Protein AF-A0A7J9NVJ4-F1 (afdb_monomer)

Sequence (79 aa):
MRIITTSHKRLRDDDVREGYLYHIRGEDDNGEPYSVEKHVWVNHCYSVVLSEPIDFGDDNYMTLGMFAETYGIDLLQVV

Secondary structure (DSSP, 8-state):
--EEEEESS---GGG-SSSEEEEEEEPTTT--EEEEES--SSSEEEEEEESS----TTSSEEEHHHHHHHHT--GGGT-

Radius of gyr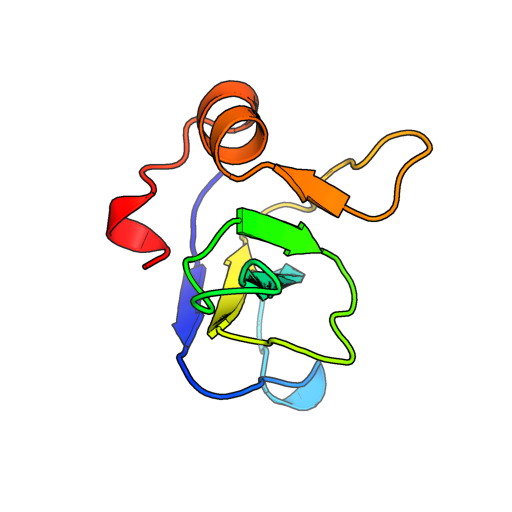ation: 11.43 Å; Cα contacts (8 Å, |Δi|>4): 154; chains: 1; bounding box: 28×28×23 Å

Foldseek 3Di:
DDWPAKDQDDDDPVNDPAAAKWWFAADPPPLHGWKIFNDDDPSTGMIIGDNDDDDPDPDRIDTPVCVCVVVVDDCVRHD

Structure (mmCIF, N/CA/C/O backbone):
data_AF-A0A7J9NVJ4-F1
#
_entry.id   AF-A0A7J9NVJ4-F1
#
loop_
_atom_site.group_PDB
_atom_site.id
_atom_site.type_symbol
_atom_site.label_atom_id
_atom_site.label_alt_id
_atom_site.label_comp_id
_atom_site.label_asym_id
_atom_site.label_entity_id
_atom_site.label_seq_id
_atom_site.pdbx_PDB_ins_code
_atom_site.Cartn_x
_atom_site.Cartn_y
_atom_site.Cartn_z
_atom_site.occupancy
_atom_site.B_iso_or_equiv
_atom_site.auth_seq_id
_atom_site.auth_comp_id
_atom_site.auth_asym_id
_atom_site.auth_atom_id
_atom_site.pdbx_PDB_model_num
ATOM 1 N N . MET A 1 1 ? -8.931 9.254 8.208 1.00 92.56 1 MET A N 1
ATOM 2 C CA . MET A 1 1 ? -8.870 7.807 7.921 1.00 92.56 1 MET A CA 1
ATOM 3 C C . MET A 1 1 ? -7.971 7.091 8.921 1.00 92.56 1 MET A C 1
ATOM 5 O O . MET A 1 1 ? -7.043 7.701 9.436 1.00 92.56 1 MET A O 1
ATOM 9 N N . ARG A 1 2 ? -8.240 5.810 9.207 1.00 94.38 2 ARG A N 1
ATOM 10 C CA . ARG A 1 2 ? -7.410 4.954 10.064 1.00 94.38 2 ARG A CA 1
ATOM 11 C C . ARG A 1 2 ? -6.887 3.742 9.283 1.00 94.38 2 ARG A C 1
ATOM 13 O O . ARG A 1 2 ? -7.638 3.116 8.536 1.00 94.38 2 ARG A O 1
ATOM 20 N N . ILE A 1 3 ? -5.635 3.363 9.543 1.00 96.06 3 ILE A N 1
ATOM 21 C CA . ILE A 1 3 ? -5.083 2.062 9.146 1.00 96.06 3 ILE A CA 1
ATOM 22 C C . ILE A 1 3 ? -5.583 0.989 10.118 1.00 96.06 3 ILE A C 1
ATOM 24 O O . ILE A 1 3 ? -5.412 1.095 11.336 1.00 96.06 3 ILE A O 1
ATOM 28 N N . ILE A 1 4 ? -6.222 -0.043 9.575 1.00 96.50 4 ILE A N 1
ATOM 29 C CA . ILE A 1 4 ? -6.640 -1.228 10.330 1.00 96.50 4 ILE A CA 1
ATOM 30 C C . ILE A 1 4 ? -5.445 -2.165 10.501 1.00 96.50 4 ILE A C 1
ATOM 32 O O . ILE A 1 4 ? -5.155 -2.597 11.615 1.00 96.50 4 ILE A O 1
ATOM 36 N N . THR A 1 5 ? -4.745 -2.472 9.407 1.00 96.12 5 THR A N 1
ATOM 37 C CA . THR A 1 5 ? -3.550 -3.320 9.433 1.00 96.12 5 THR A CA 1
ATOM 38 C C . THR A 1 5 ? -2.665 -3.089 8.212 1.00 96.12 5 THR A C 1
ATOM 40 O O . THR A 1 5 ? -3.132 -2.614 7.173 1.00 96.12 5 THR A O 1
ATOM 43 N N . THR A 1 6 ? -1.396 -3.468 8.337 1.00 95.94 6 THR A N 1
ATOM 44 C CA . THR A 1 6 ? -0.426 -3.547 7.247 1.00 95.94 6 THR A CA 1
ATOM 45 C C . THR A 1 6 ? 0.226 -4.921 7.219 1.00 95.94 6 THR A C 1
ATOM 47 O O . THR A 1 6 ? 0.317 -5.622 8.230 1.00 95.94 6 THR A O 1
ATOM 50 N N . SER A 1 7 ? 0.666 -5.346 6.036 1.00 95.00 7 SER A N 1
ATOM 51 C CA . SER A 1 7 ? 1.364 -6.616 5.870 1.00 95.00 7 SER A CA 1
ATOM 52 C C . SER A 1 7 ? 2.391 -6.548 4.753 1.00 95.00 7 SER A C 1
ATOM 54 O O . SER A 1 7 ? 2.070 -6.127 3.648 1.00 95.00 7 SER A O 1
ATOM 56 N N . HIS A 1 8 ? 3.590 -7.079 4.994 1.00 92.81 8 HIS A N 1
ATOM 57 C CA . HIS A 1 8 ? 4.559 -7.358 3.927 1.00 92.81 8 HIS A CA 1
ATOM 58 C C . HIS A 1 8 ? 4.087 -8.472 2.980 1.00 92.81 8 HIS A C 1
ATOM 60 O O . HIS A 1 8 ? 4.617 -8.641 1.887 1.00 92.81 8 HIS A O 1
ATOM 66 N N . LYS A 1 9 ? 3.099 -9.280 3.391 1.00 94.62 9 LYS A N 1
ATOM 67 C CA . LYS A 1 9 ? 2.483 -10.259 2.496 1.00 94.62 9 LYS A CA 1
ATOM 68 C C . LYS A 1 9 ? 1.466 -9.562 1.606 1.00 94.62 9 LYS A C 1
ATOM 70 O O . LYS A 1 9 ? 0.795 -8.608 2.003 1.00 94.62 9 LYS A O 1
ATOM 75 N N . ARG A 1 10 ? 1.300 -10.097 0.402 1.00 95.62 10 ARG A N 1
ATOM 76 C CA . ARG A 1 10 ? 0.172 -9.746 -0.452 1.00 95.62 10 ARG A CA 1
ATOM 77 C C . ARG A 1 10 ? -1.095 -10.381 0.112 1.00 95.62 10 ARG A C 1
ATOM 79 O O . ARG A 1 10 ? -1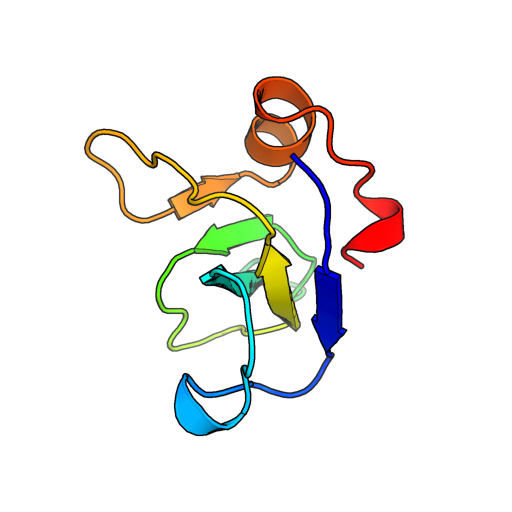.267 -11.593 -0.000 1.00 95.62 10 ARG A O 1
ATOM 86 N N . LEU A 1 11 ? -1.938 -9.556 0.723 1.00 96.62 11 LEU A N 1
ATOM 87 C CA . LEU A 1 11 ? -3.275 -9.950 1.147 1.00 96.62 11 LEU A CA 1
ATOM 88 C C . LEU A 1 11 ? -4.196 -10.037 -0.071 1.00 96.62 11 LEU A C 1
ATOM 90 O O . LEU A 1 11 ? -3.950 -9.404 -1.101 1.00 96.62 11 LEU A O 1
ATOM 94 N N . ARG A 1 12 ? -5.244 -10.836 0.060 1.00 96.06 12 ARG A N 1
ATOM 95 C CA . ARG A 1 12 ? -6.376 -10.930 -0.861 1.00 96.06 12 ARG A CA 1
ATOM 96 C C . ARG A 1 12 ? -7.632 -10.458 -0.144 1.00 96.06 12 ARG A C 1
ATOM 98 O O . ARG A 1 12 ? -7.647 -10.386 1.081 1.00 96.06 12 ARG A O 1
ATOM 105 N N . ASP A 1 13 ? -8.694 -10.202 -0.896 1.00 95.12 13 ASP A N 1
ATOM 106 C CA . ASP A 1 13 ? -9.975 -9.792 -0.312 1.00 95.12 13 ASP A CA 1
ATOM 107 C C . ASP A 1 13 ? -10.477 -10.806 0.736 1.00 95.12 13 ASP A C 1
ATOM 109 O O . ASP A 1 13 ? -10.920 -10.409 1.808 1.00 95.12 13 ASP A O 1
ATOM 113 N N . ASP A 1 14 ? -10.283 -12.110 0.500 1.00 97.06 14 ASP A N 1
ATOM 114 C CA . ASP A 1 14 ? -10.645 -13.177 1.449 1.00 97.06 14 ASP A CA 1
ATOM 115 C C . ASP A 1 14 ? -9.831 -13.157 2.762 1.00 97.06 14 ASP A C 1
ATOM 117 O O . ASP A 1 14 ? -10.262 -13.722 3.771 1.00 97.06 14 ASP A O 1
ATOM 121 N N . ASP A 1 15 ? -8.653 -12.519 2.775 1.00 96.69 15 ASP A N 1
ATOM 122 C CA . ASP A 1 15 ? -7.830 -12.356 3.981 1.00 96.69 15 ASP A CA 1
ATOM 123 C C . ASP A 1 15 ? -8.322 -11.189 4.861 1.00 96.69 15 ASP A C 1
ATOM 125 O O . ASP A 1 15 ? -7.938 -11.082 6.032 1.00 96.69 15 ASP A O 1
ATOM 129 N N . VAL A 1 16 ? -9.165 -10.304 4.318 1.00 96.75 16 VAL A N 1
ATOM 130 C CA . VAL A 1 16 ? -9.609 -9.067 4.965 1.00 96.75 16 VAL A CA 1
ATOM 131 C C . VAL A 1 16 ? -11.035 -9.226 5.484 1.00 96.75 16 VAL A C 1
ATOM 133 O O . VAL A 1 16 ? -11.992 -9.373 4.734 1.00 96.75 16 VAL A O 1
ATOM 136 N N . ARG A 1 17 ? -11.191 -9.180 6.811 1.00 94.75 17 ARG A N 1
ATOM 137 C CA . ARG A 1 17 ? -12.508 -9.317 7.461 1.00 94.75 17 ARG A CA 1
ATOM 138 C C . ARG A 1 17 ? -13.310 -8.021 7.499 1.00 94.75 17 ARG A C 1
ATOM 140 O O . ARG A 1 17 ? -14.535 -8.067 7.499 1.00 94.75 17 ARG A O 1
ATOM 147 N N . GLU A 1 18 ? -12.626 -6.888 7.585 1.00 95.62 18 GLU A N 1
ATOM 148 C CA . GLU A 1 18 ? -13.222 -5.557 7.646 1.00 95.62 18 GLU A CA 1
ATOM 149 C C . GLU A 1 18 ? -12.295 -4.531 6.990 1.00 95.62 18 GLU A C 1
ATOM 151 O O . GLU A 1 18 ? -11.072 -4.658 7.062 1.00 95.62 18 GLU A O 1
ATOM 156 N N . GLY A 1 19 ? -12.890 -3.507 6.376 1.00 96.88 19 GLY A N 1
ATOM 157 C CA . GLY A 1 19 ? -12.170 -2.422 5.716 1.00 96.88 19 GLY A CA 1
ATOM 158 C C . GLY A 1 19 ? -11.935 -2.632 4.222 1.00 96.88 19 GLY A C 1
ATOM 159 O O . GLY A 1 19 ? -12.565 -3.467 3.576 1.00 96.88 19 GLY A O 1
ATOM 160 N N . TYR A 1 20 ? -11.030 -1.820 3.682 1.00 97.50 20 TYR A N 1
ATOM 161 C CA . TYR A 1 20 ? -10.735 -1.709 2.256 1.00 97.50 20 TYR A CA 1
ATOM 162 C C . TYR A 1 20 ? -9.265 -2.035 2.006 1.00 97.50 20 TYR A C 1
ATOM 164 O O . TYR A 1 20 ? -8.383 -1.394 2.580 1.00 97.50 20 TYR A O 1
ATOM 172 N N . LEU 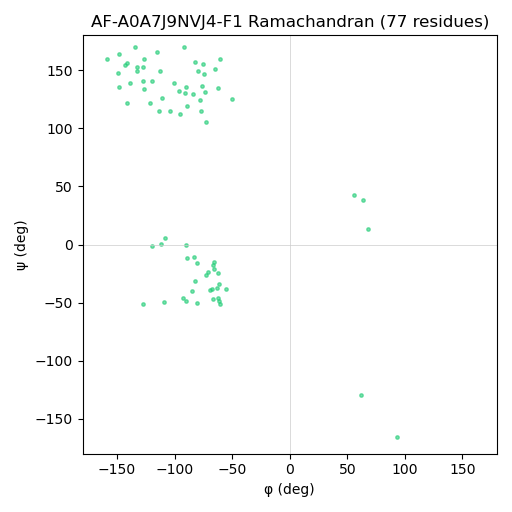A 1 21 ? -9.012 -3.044 1.172 1.00 97.88 21 LEU A N 1
ATOM 173 C CA . LEU A 1 21 ? -7.671 -3.507 0.834 1.00 97.88 21 LEU A CA 1
ATOM 174 C C . LEU A 1 21 ? -7.068 -2.674 -0.300 1.00 97.88 21 LEU A C 1
ATOM 176 O O . LEU A 1 21 ? -7.659 -2.532 -1.370 1.00 97.88 21 LEU A O 1
ATOM 180 N N . TYR A 1 22 ? -5.849 -2.200 -0.068 1.00 97.56 22 TYR A N 1
ATOM 181 C CA . TYR A 1 22 ? -4.990 -1.576 -1.064 1.00 97.56 22 TYR A CA 1
ATOM 182 C C . TYR A 1 22 ? -3.572 -2.131 -0.950 1.00 97.56 22 TYR A C 1
ATOM 184 O O . TYR A 1 22 ? -3.207 -2.829 0.005 1.00 97.56 22 TYR A O 1
ATOM 192 N N . HIS A 1 23 ? -2.744 -1.800 -1.928 1.00 97.62 23 HIS A N 1
ATOM 193 C CA . HIS A 1 23 ? -1.363 -2.236 -1.989 1.00 97.62 23 HIS A CA 1
ATOM 194 C C . HIS A 1 23 ? -0.426 -1.054 -2.173 1.00 97.62 23 HIS A C 1
ATOM 196 O O . HIS A 1 23 ? -0.706 -0.141 -2.941 1.00 97.62 23 HIS A O 1
ATOM 202 N N . ILE A 1 24 ? 0.706 -1.108 -1.484 1.00 97.25 24 ILE A N 1
ATOM 203 C CA . ILE A 1 24 ? 1.812 -0.189 -1.675 1.00 97.25 24 ILE A CA 1
ATOM 204 C C . ILE A 1 24 ? 2.719 -0.764 -2.751 1.00 97.25 24 ILE A C 1
ATOM 206 O O . ILE A 1 24 ? 3.249 -1.872 -2.596 1.00 97.25 24 ILE A O 1
ATOM 210 N N . ARG A 1 25 ? 2.871 -0.017 -3.839 1.00 96.25 25 ARG A N 1
ATOM 211 C CA . ARG A 1 25 ? 3.838 -0.281 -4.896 1.00 96.25 25 ARG A CA 1
ATOM 212 C C . ARG A 1 25 ? 5.142 0.439 -4.566 1.00 96.25 25 ARG A C 1
ATOM 214 O O . ARG A 1 25 ? 5.132 1.598 -4.148 1.00 96.25 25 ARG A O 1
ATOM 221 N N . GLY A 1 26 ? 6.250 -0.260 -4.751 1.00 95.56 26 GLY A N 1
ATOM 222 C CA . GLY A 1 26 ? 7.586 0.307 -4.710 1.00 95.56 26 GLY A CA 1
ATOM 223 C C . GLY A 1 26 ? 7.974 0.950 -6.036 1.00 95.56 26 GLY A C 1
ATOM 224 O O . GLY A 1 26 ? 7.437 0.604 -7.091 1.00 95.56 26 GLY A O 1
ATOM 225 N N . GLU A 1 27 ? 8.924 1.873 -5.996 1.00 92.06 27 GLU A N 1
ATOM 226 C CA . GLU A 1 27 ? 9.552 2.378 -7.214 1.00 92.06 27 GLU A CA 1
ATOM 227 C C . GLU A 1 27 ? 10.248 1.256 -8.003 1.00 92.06 27 GLU A C 1
ATOM 229 O O . GLU A 1 27 ? 10.575 0.195 -7.466 1.00 92.06 27 GLU A O 1
ATOM 234 N N . ASP A 1 28 ? 10.487 1.496 -9.290 1.00 87.19 28 ASP A N 1
ATOM 235 C CA . ASP A 1 28 ? 11.042 0.482 -10.191 1.00 87.19 28 ASP A CA 1
ATOM 236 C C . ASP A 1 28 ? 12.531 0.193 -9.956 1.00 87.19 28 ASP A C 1
ATOM 238 O O . ASP A 1 28 ? 12.978 -0.919 -10.236 1.00 87.19 28 ASP A O 1
ATOM 242 N N . ASP A 1 29 ? 13.280 1.161 -9.424 1.00 84.88 29 ASP A N 1
ATOM 243 C CA . ASP A 1 29 ? 14.738 1.075 -9.327 1.00 84.88 29 ASP A CA 1
ATOM 244 C C . ASP A 1 29 ? 15.212 0.442 -8.008 1.00 84.88 29 ASP A C 1
ATOM 246 O O . ASP A 1 29 ? 16.022 -0.488 -8.038 1.00 84.88 29 ASP A O 1
ATOM 250 N N . ASN A 1 30 ? 14.691 0.885 -6.853 1.00 83.00 30 ASN A N 1
ATOM 251 C CA . ASN A 1 30 ? 15.117 0.375 -5.538 1.00 83.00 30 ASN A CA 1
ATOM 252 C C . ASN A 1 30 ? 14.001 -0.289 -4.715 1.00 83.00 30 ASN A C 1
ATOM 254 O O . ASN A 1 30 ? 14.260 -0.774 -3.613 1.00 83.00 30 ASN A O 1
ATOM 258 N N . GLY A 1 31 ? 12.763 -0.333 -5.223 1.00 87.50 31 GLY A N 1
ATOM 259 C CA . GLY A 1 31 ? 11.625 -0.918 -4.506 1.00 87.50 31 GLY A CA 1
ATOM 260 C C . GLY A 1 31 ? 11.189 -0.126 -3.268 1.00 87.50 31 GLY A C 1
ATOM 261 O O . GLY A 1 31 ? 10.422 -0.640 -2.451 1.00 87.50 31 GLY A O 1
ATOM 262 N N . GLU A 1 32 ? 11.658 1.115 -3.110 1.00 91.62 32 GLU A N 1
ATOM 263 C CA . GLU A 1 32 ? 11.206 2.002 -2.040 1.00 91.62 32 GLU A CA 1
ATOM 264 C C . GLU A 1 32 ? 9.703 2.284 -2.183 1.00 91.62 32 GLU A C 1
ATOM 266 O O . GLU A 1 32 ? 9.243 2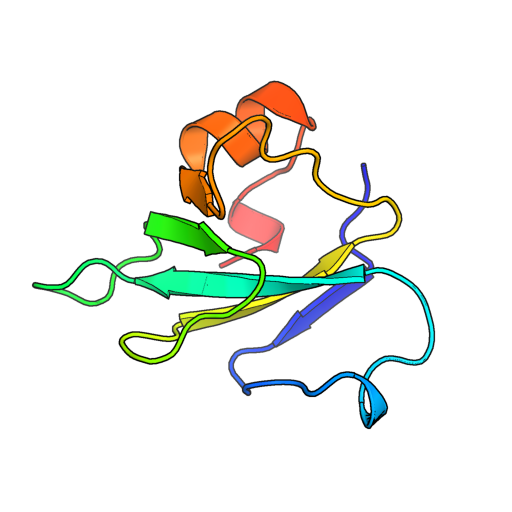.550 -3.295 1.00 91.62 32 GLU A O 1
ATOM 271 N N . PRO A 1 33 ? 8.914 2.226 -1.094 1.00 94.69 33 PRO A N 1
ATOM 272 C CA . PRO A 1 33 ? 7.484 2.526 -1.120 1.00 94.69 33 PRO A CA 1
ATOM 273 C C . PRO A 1 33 ? 7.174 3.866 -1.801 1.00 94.69 33 PRO A C 1
ATOM 275 O O . PRO A 1 33 ? 7.690 4.903 -1.392 1.00 94.69 33 PRO A O 1
ATOM 278 N N . TYR A 1 34 ? 6.300 3.855 -2.811 1.00 95.38 34 TYR A N 1
ATOM 279 C CA . TYR A 1 34 ? 6.064 5.023 -3.665 1.00 95.38 34 TYR A CA 1
ATOM 280 C C . TYR A 1 34 ? 4.588 5.418 -3.779 1.00 95.38 34 TYR A C 1
ATOM 282 O O . TYR A 1 34 ? 4.232 6.578 -3.552 1.00 95.38 34 TYR A O 1
ATOM 290 N N . SER A 1 35 ? 3.712 4.466 -4.106 1.00 96.31 35 SER A N 1
ATOM 291 C CA . SER A 1 35 ? 2.283 4.715 -4.336 1.00 96.31 35 SER A CA 1
ATOM 292 C C . SER A 1 35 ? 1.407 3.706 -3.610 1.00 96.31 35 SER A C 1
ATOM 294 O O . SER A 1 35 ? 1.782 2.550 -3.432 1.00 96.31 35 SER A O 1
ATOM 296 N N . VAL A 1 36 ? 0.217 4.144 -3.205 1.00 97.25 36 VAL A N 1
ATOM 297 C CA . VAL A 1 36 ? -0.890 3.270 -2.815 1.00 97.25 36 VAL A CA 1
ATOM 298 C C . VAL A 1 36 ? -1.815 3.083 -4.014 1.00 97.25 36 VAL A C 1
ATOM 300 O O . VAL A 1 36 ? -2.178 4.049 -4.681 1.00 97.25 36 VAL A O 1
ATOM 303 N N . GLU A 1 37 ? -2.188 1.840 -4.303 1.00 97.25 37 GLU A N 1
ATOM 304 C CA . GLU A 1 37 ? -2.991 1.474 -5.473 1.00 97.25 37 GLU A CA 1
ATOM 305 C C . GLU A 1 37 ? -4.003 0.386 -5.115 1.00 97.25 37 GLU A C 1
ATOM 307 O O . GLU A 1 37 ? -3.800 -0.410 -4.193 1.00 97.25 37 GLU A O 1
ATOM 312 N N . LYS A 1 38 ? -5.094 0.304 -5.881 1.00 94.12 38 LYS A N 1
ATOM 313 C CA . LYS A 1 38 ? -6.096 -0.758 -5.696 1.00 94.12 38 LYS A CA 1
ATOM 314 C C . LYS A 1 38 ? -5.554 -2.143 -6.057 1.00 94.12 38 LYS A C 1
ATOM 316 O O . LYS A 1 38 ? -5.830 -3.119 -5.367 1.00 94.12 38 LYS A O 1
ATOM 321 N N . HIS A 1 39 ? -4.748 -2.230 -7.114 1.00 90.62 39 HIS A N 1
ATOM 322 C CA . HIS A 1 39 ? -4.135 -3.475 -7.570 1.00 90.62 39 HIS A CA 1
ATOM 323 C C . HIS A 1 39 ? -2.705 -3.221 -8.043 1.00 90.62 39 HIS A C 1
ATOM 325 O O . HIS A 1 39 ? -2.495 -2.473 -8.988 1.00 90.62 39 HIS A O 1
ATOM 331 N N . VAL A 1 40 ? -1.735 -3.903 -7.433 1.00 94.31 40 VAL A N 1
ATOM 332 C CA . VAL A 1 40 ? -0.310 -3.794 -7.788 1.00 94.31 40 VAL A CA 1
ATOM 333 C C . VAL A 1 40 ? 0.160 -5.118 -8.373 1.00 94.31 40 VAL A C 1
ATOM 335 O O . VAL A 1 40 ? 0.188 -6.117 -7.658 1.00 94.31 40 VAL A O 1
ATOM 338 N N . TRP A 1 41 ? 0.540 -5.165 -9.648 1.00 90.44 41 TRP A N 1
ATOM 339 C CA . TRP A 1 41 ? 0.948 -6.419 -10.306 1.00 90.44 41 TRP A CA 1
ATOM 340 C C . TRP A 1 41 ? 2.420 -6.767 -10.084 1.00 90.44 41 TRP A C 1
ATOM 342 O O . TRP A 1 41 ? 2.755 -7.923 -9.829 1.00 90.44 41 TRP A O 1
ATOM 352 N N . VAL A 1 42 ? 3.282 -5.757 -10.128 1.00 90.56 42 VAL A N 1
ATOM 353 C CA . VAL A 1 42 ? 4.734 -5.859 -9.942 1.00 90.56 42 VAL A CA 1
ATOM 354 C C . VAL A 1 42 ? 5.173 -4.886 -8.856 1.00 90.56 42 VAL A C 1
ATOM 356 O O . VAL A 1 42 ? 4.442 -3.946 -8.558 1.00 90.56 42 VAL A O 1
ATOM 359 N N . ASN A 1 43 ? 6.343 -5.118 -8.262 1.00 93.81 43 ASN A N 1
ATOM 360 C CA . ASN A 1 43 ? 6.933 -4.234 -7.249 1.00 93.81 43 ASN A CA 1
ATOM 361 C C . ASN A 1 43 ? 6.000 -3.988 -6.051 1.00 93.81 43 ASN A C 1
ATOM 363 O O . ASN A 1 43 ? 5.835 -2.869 -5.590 1.00 93.81 43 ASN A O 1
ATOM 367 N N . HIS A 1 44 ? 5.340 -5.038 -5.556 1.00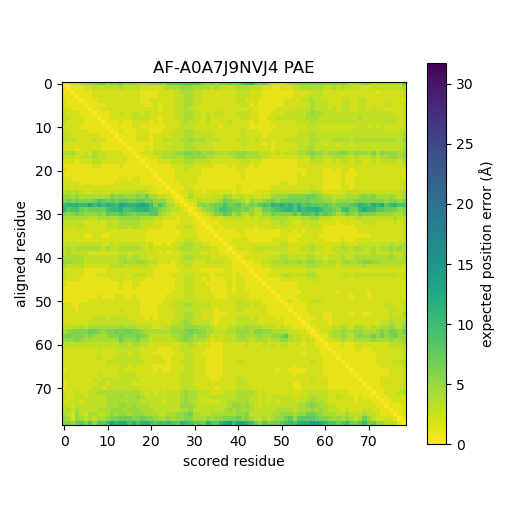 95.38 44 HIS A N 1
ATOM 368 C CA . HIS A 1 44 ? 4.556 -4.950 -4.320 1.00 95.38 44 HIS A CA 1
ATOM 369 C C . HIS A 1 44 ? 5.482 -4.881 -3.108 1.00 95.38 44 HIS A C 1
ATOM 371 O O . HIS A 1 44 ? 6.380 -5.712 -2.982 1.00 95.38 44 HIS A O 1
ATOM 377 N N . CYS A 1 45 ? 5.221 -3.920 -2.222 1.00 95.06 45 CYS A N 1
ATOM 378 C CA . CYS A 1 45 ? 5.951 -3.755 -0.966 1.00 95.06 45 CYS A CA 1
ATOM 379 C C . CYS A 1 45 ? 5.083 -4.136 0.236 1.00 95.06 45 CYS A C 1
ATOM 381 O O . CYS A 1 45 ? 5.501 -4.920 1.088 1.00 95.06 45 CYS A O 1
ATOM 383 N N . TYR A 1 46 ? 3.857 -3.604 0.295 1.00 96.25 46 TYR A N 1
ATOM 384 C CA . TYR A 1 46 ? 2.953 -3.805 1.428 1.00 96.25 46 TYR A CA 1
ATOM 385 C C . TYR A 1 46 ? 1.506 -3.943 0.975 1.00 96.25 46 TYR A C 1
ATOM 387 O O . TYR A 1 46 ? 1.095 -3.446 -0.069 1.00 96.25 46 TYR A O 1
ATOM 395 N N . SER A 1 47 ? 0.702 -4.627 1.770 1.00 97.31 47 SER A N 1
ATOM 396 C CA . SER A 1 47 ? -0.752 -4.507 1.748 1.00 97.31 47 SER A CA 1
ATOM 397 C C . SER A 1 47 ? -1.172 -3.615 2.905 1.00 97.31 47 SER A C 1
ATOM 399 O O . SER A 1 47 ? -0.638 -3.762 4.004 1.00 97.31 47 SER A O 1
ATOM 401 N N . VAL A 1 48 ? -2.129 -2.726 2.670 1.00 97.25 48 VAL A N 1
ATOM 402 C CA . VAL A 1 48 ? -2.706 -1.848 3.689 1.00 97.25 48 VAL A CA 1
ATOM 403 C C . VAL A 1 48 ? -4.218 -2.012 3.678 1.00 97.25 48 VAL A C 1
ATOM 405 O O . VAL A 1 48 ? -4.843 -2.032 2.620 1.00 97.25 48 VAL A O 1
ATOM 408 N N . VAL A 1 49 ? -4.803 -2.160 4.862 1.00 97.69 49 VAL A N 1
ATOM 409 C CA . VAL A 1 49 ? -6.253 -2.220 5.041 1.00 97.69 49 VAL A CA 1
ATOM 410 C C . VAL A 1 49 ? -6.701 -0.959 5.755 1.00 97.69 49 VAL A C 1
ATOM 412 O O . VAL A 1 49 ? -6.192 -0.631 6.830 1.00 97.69 49 VAL A O 1
ATOM 415 N N . LEU A 1 50 ? -7.656 -0.258 5.158 1.00 97.50 50 LEU A N 1
ATOM 416 C CA . LEU A 1 50 ? -8.141 1.034 5.628 1.00 97.50 50 LEU A CA 1
ATOM 417 C C . LEU A 1 50 ? -9.578 0.938 6.125 1.00 97.50 50 LEU A C 1
ATOM 419 O O . LEU A 1 50 ? -10.369 0.134 5.637 1.00 97.50 50 LEU A O 1
ATOM 423 N N . SER A 1 51 ? -9.925 1.774 7.101 1.00 97.38 51 SER A N 1
ATOM 424 C CA . SER A 1 51 ? -11.292 1.847 7.632 1.00 97.38 51 SER A CA 1
ATOM 425 C C . SER A 1 51 ? -12.292 2.476 6.662 1.00 97.38 51 SER A C 1
ATOM 427 O O . SER A 1 51 ? -13.492 2.244 6.774 1.00 97.38 51 SER A O 1
ATOM 429 N N . GLU A 1 52 ? -11.802 3.293 5.736 1.00 97.12 52 GLU A N 1
ATOM 430 C CA . GLU A 1 52 ? -12.572 4.070 4.767 1.00 97.12 52 GLU A CA 1
ATOM 431 C C . GLU A 1 52 ? -11.934 3.868 3.380 1.00 97.12 52 GLU A C 1
ATOM 433 O O . GLU A 1 52 ? -10.740 3.559 3.308 1.00 97.12 52 GLU A O 1
ATOM 438 N N . PRO A 1 53 ? -12.691 3.983 2.279 1.00 96.69 53 PRO A N 1
ATOM 439 C CA . PRO A 1 53 ? -12.124 3.833 0.947 1.00 96.69 53 PRO A CA 1
ATOM 440 C C . PRO A 1 53 ? -11.307 5.070 0.547 1.00 96.69 53 PRO A C 1
ATOM 442 O O . PRO A 1 53 ? -11.665 6.201 0.878 1.00 96.69 53 PRO A O 1
ATOM 445 N N . ILE A 1 54 ? -10.242 4.851 -0.224 1.00 96.81 54 ILE A N 1
ATOM 446 C CA . ILE A 1 54 ? -9.541 5.906 -0.963 1.00 96.81 54 ILE A CA 1
ATOM 447 C C . ILE A 1 54 ? -10.367 6.285 -2.194 1.00 96.81 54 ILE A C 1
ATOM 449 O O . ILE A 1 54 ? -10.849 5.414 -2.923 1.00 96.81 54 ILE A O 1
ATOM 453 N N . ASP A 1 55 ? -10.474 7.587 -2.431 1.00 96.06 55 ASP A N 1
ATOM 454 C CA . ASP A 1 55 ? -10.903 8.169 -3.694 1.00 96.06 55 ASP A CA 1
ATOM 455 C C . ASP A 1 55 ? -9.652 8.524 -4.505 1.00 96.06 55 ASP A C 1
ATOM 457 O O . ASP A 1 55 ? -8.864 9.384 -4.110 1.00 96.06 55 ASP A O 1
ATOM 461 N N . PHE A 1 56 ? -9.444 7.814 -5.610 1.00 95.31 56 PHE A N 1
ATOM 462 C CA . PHE A 1 56 ? -8.319 8.055 -6.512 1.00 95.31 56 PHE A CA 1
ATOM 463 C C . PHE A 1 56 ? -8.652 9.078 -7.612 1.00 95.31 56 PHE A C 1
ATOM 465 O O . PHE A 1 56 ? -7.793 9.383 -8.436 1.00 95.31 56 PHE A O 1
ATOM 472 N N . GLY A 1 57 ? -9.877 9.616 -7.644 1.00 92.19 57 GLY A N 1
ATOM 473 C CA . GLY A 1 57 ? -10.341 10.439 -8.755 1.00 92.19 57 GLY A CA 1
ATOM 474 C C . GLY A 1 57 ? -10.359 9.650 -10.068 1.00 92.19 57 GLY A C 1
ATOM 475 O O . GLY A 1 57 ? -10.909 8.550 -10.128 1.00 92.19 57 GLY A O 1
ATOM 476 N N . ASP A 1 58 ? -9.752 10.217 -11.113 1.00 92.50 58 ASP A N 1
ATOM 477 C CA . ASP A 1 58 ? -9.650 9.589 -12.439 1.00 92.50 58 ASP A CA 1
ATOM 478 C C . ASP A 1 58 ? -8.480 8.587 -12.550 1.00 92.50 58 ASP A C 1
ATOM 480 O O . ASP A 1 58 ? -8.395 7.833 -13.525 1.00 92.50 58 ASP A O 1
ATOM 484 N N . ASP A 1 59 ? -7.589 8.557 -11.555 1.00 91.50 59 ASP A N 1
ATOM 485 C CA . ASP A 1 59 ? -6.439 7.657 -11.503 1.00 91.50 59 ASP A CA 1
ATOM 486 C C . ASP A 1 59 ? -6.768 6.350 -10.754 1.00 91.50 59 ASP A C 1
ATOM 488 O O . ASP A 1 59 ? -7.812 6.193 -10.126 1.00 91.50 59 ASP A O 1
ATOM 492 N N . ASN A 1 60 ? -5.863 5.367 -10.812 1.00 90.38 60 ASN A N 1
ATOM 493 C CA . ASN A 1 60 ? -5.978 4.109 -10.048 1.00 90.38 60 ASN A CA 1
ATOM 494 C C . ASN A 1 60 ? -4.968 4.004 -8.890 1.00 90.38 60 ASN A C 1
ATOM 496 O O . ASN A 1 60 ? -4.858 2.950 -8.251 1.00 90.38 60 ASN A O 1
ATOM 500 N N . TYR A 1 61 ? -4.217 5.078 -8.645 1.00 95.69 61 TYR A N 1
ATOM 501 C CA . TYR A 1 61 ? -3.179 5.151 -7.627 1.00 95.69 61 TYR A CA 1
ATOM 502 C C . TYR A 1 61 ? -3.049 6.564 -7.058 1.00 95.69 61 TYR A C 1
ATOM 504 O O . TYR A 1 61 ? -3.511 7.538 -7.643 1.00 95.69 61 TYR A O 1
ATOM 512 N N .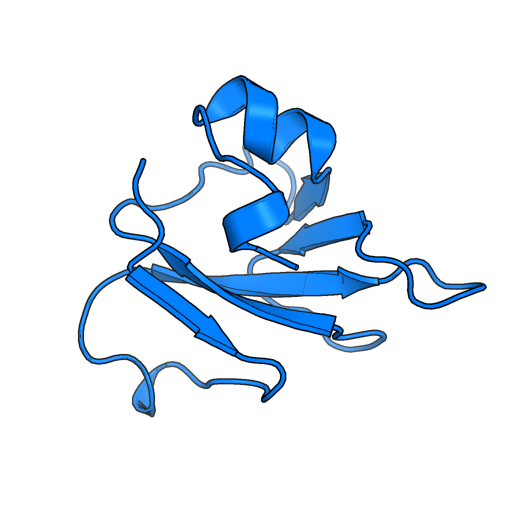 MET A 1 62 ? -2.386 6.665 -5.911 1.00 96.62 62 MET A N 1
ATOM 513 C CA . MET A 1 62 ? -2.023 7.921 -5.263 1.00 96.62 62 MET A CA 1
ATOM 514 C C . MET A 1 62 ? -0.598 7.797 -4.723 1.00 96.62 62 MET A C 1
ATOM 516 O O . MET A 1 62 ? -0.225 6.752 -4.191 1.00 96.62 62 MET A O 1
ATOM 520 N N . THR A 1 63 ? 0.224 8.841 -4.853 1.00 95.94 63 THR A N 1
ATOM 521 C CA . THR A 1 63 ? 1.568 8.836 -4.245 1.00 95.94 63 THR A CA 1
ATOM 522 C C . THR A 1 63 ? 1.461 8.792 -2.719 1.00 95.94 63 THR A C 1
ATOM 524 O O . THR A 1 63 ? 0.496 9.300 -2.148 1.00 95.94 63 THR A O 1
ATOM 527 N N . LEU A 1 64 ? 2.449 8.218 -2.028 1.00 95.50 64 LEU A N 1
ATOM 528 C CA . LEU A 1 64 ? 2.421 8.149 -0.561 1.00 95.50 64 LEU A CA 1
ATOM 529 C C . LEU A 1 64 ? 2.397 9.533 0.101 1.00 95.50 64 LEU A C 1
ATOM 531 O O . LEU A 1 64 ? 1.732 9.700 1.120 1.00 95.50 64 LEU A O 1
ATOM 535 N N . GLY A 1 65 ? 3.053 10.532 -0.499 1.00 95.44 65 GLY A N 1
ATOM 536 C CA . GLY A 1 65 ? 2.972 11.921 -0.037 1.00 95.44 65 GLY A CA 1
ATOM 537 C C . GLY A 1 65 ? 1.539 12.456 -0.080 1.00 95.44 65 GLY A C 1
ATOM 538 O O . GLY A 1 65 ? 1.016 12.904 0.937 1.00 95.44 65 GLY A O 1
ATOM 539 N N . MET A 1 66 ? 0.860 12.307 -1.223 1.00 96.31 66 MET A N 1
ATOM 540 C CA . MET A 1 66 ? -0.545 12.709 -1.354 1.00 96.31 66 MET A CA 1
ATOM 541 C C . MET A 1 66 ? -1.464 11.909 -0.431 1.00 96.31 66 MET A C 1
ATOM 543 O O . MET A 1 66 ? -2.400 12.474 0.128 1.00 96.31 66 MET A O 1
ATOM 547 N N . PHE A 1 67 ? -1.203 10.615 -0.244 1.00 95.94 67 PHE A N 1
ATOM 548 C CA . PHE A 1 67 ? -1.975 9.761 0.655 1.00 95.94 67 PHE A CA 1
ATOM 549 C C . PHE A 1 67 ? -1.884 10.237 2.110 1.00 95.94 67 PHE A C 1
ATOM 551 O O . PHE A 1 67 ? -2.909 10.369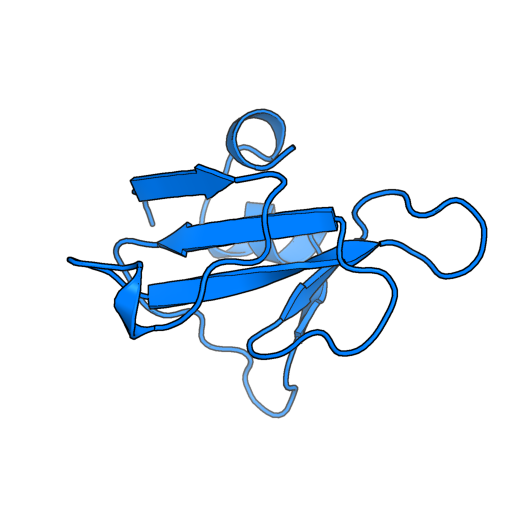 2.784 1.00 95.94 67 PHE A O 1
ATOM 558 N N . ALA A 1 68 ? -0.674 10.558 2.573 1.00 95.88 68 ALA A N 1
ATOM 559 C CA . ALA A 1 68 ? -0.438 11.115 3.898 1.00 95.88 68 ALA A CA 1
ATOM 560 C C . ALA A 1 68 ? -1.135 12.470 4.083 1.00 95.88 68 ALA A C 1
ATOM 562 O O . ALA A 1 68 ? -1.853 12.661 5.064 1.00 95.88 68 ALA A O 1
ATOM 563 N N . GLU A 1 69 ? -0.978 13.383 3.122 1.00 96.81 69 GLU A N 1
ATOM 564 C CA . GLU A 1 69 ? -1.555 14.731 3.174 1.00 96.81 69 GLU A CA 1
ATOM 565 C C . GLU A 1 69 ? -3.087 14.722 3.099 1.00 96.81 69 GLU A C 1
ATOM 567 O O . GLU A 1 69 ? -3.753 15.371 3.904 1.00 96.81 69 GLU A O 1
ATOM 572 N N . THR A 1 70 ? -3.655 13.958 2.163 1.00 96.31 70 THR A N 1
ATOM 573 C CA . THR A 1 70 ? -5.103 13.934 1.887 1.00 96.31 70 THR A CA 1
ATOM 574 C C . THR A 1 70 ? -5.883 13.301 3.031 1.00 96.31 70 THR A C 1
ATOM 576 O O . THR A 1 70 ? -6.967 13.765 3.385 1.00 96.31 70 THR A O 1
ATOM 579 N N . TYR A 1 71 ? -5.339 12.239 3.628 1.00 95.69 71 TYR A N 1
ATOM 580 C CA . TYR A 1 71 ? -6.066 11.427 4.604 1.00 95.69 71 TYR A CA 1
ATOM 581 C C . TYR A 1 71 ? -5.535 11.523 6.035 1.00 95.69 71 TYR A C 1
ATOM 583 O O . TYR A 1 71 ? -6.097 10.880 6.932 1.00 95.69 71 TYR A O 1
ATOM 591 N N . GLY A 1 72 ? -4.492 12.331 6.251 1.00 94.62 72 GLY A N 1
ATOM 592 C CA . GLY A 1 72 ? -3.836 12.507 7.544 1.00 94.62 72 GLY A CA 1
ATOM 593 C C . GLY A 1 72 ? -3.177 11.222 8.043 1.00 94.62 72 GLY A C 1
ATOM 594 O O . GLY A 1 72 ? -3.279 10.905 9.227 1.00 94.62 72 GLY A O 1
ATOM 595 N N . ILE A 1 73 ? -2.576 10.448 7.136 1.00 93.25 73 ILE A N 1
ATOM 596 C CA . ILE A 1 73 ? -1.957 9.156 7.452 1.00 93.25 73 ILE A CA 1
ATOM 597 C C . ILE A 1 73 ? -0.484 9.351 7.802 1.00 93.25 73 ILE A C 1
ATOM 599 O O . 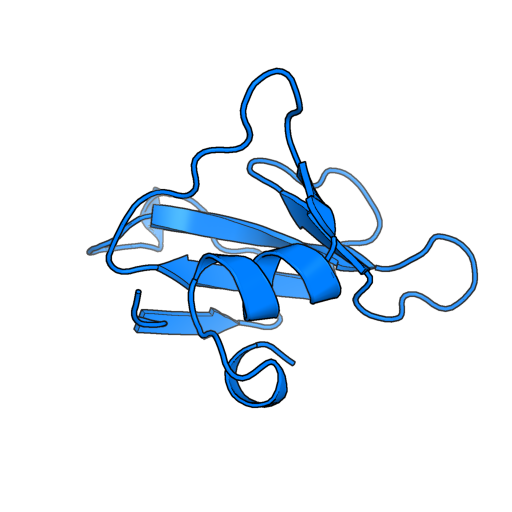ILE A 1 73 ? 0.269 9.965 7.052 1.00 93.25 73 ILE A O 1
ATOM 603 N N . ASP A 1 74 ? -0.063 8.774 8.926 1.00 91.44 74 ASP A N 1
ATOM 604 C CA . ASP A 1 74 ? 1.351 8.646 9.266 1.00 91.44 74 ASP A CA 1
ATOM 605 C C . ASP A 1 74 ? 1.972 7.499 8.457 1.00 91.44 74 ASP A C 1
ATOM 607 O O . ASP A 1 74 ? 1.614 6.332 8.639 1.00 91.44 74 ASP A O 1
ATOM 611 N N . LEU A 1 75 ? 2.906 7.824 7.561 1.00 88.81 75 LEU A N 1
ATOM 612 C CA . LEU A 1 75 ? 3.569 6.830 6.716 1.00 88.81 75 LEU A CA 1
ATOM 613 C C . LEU A 1 75 ? 4.374 5.808 7.525 1.00 88.81 75 LEU A C 1
ATOM 615 O O . LEU A 1 75 ? 4.508 4.679 7.064 1.00 88.81 75 LEU A O 1
ATOM 619 N N . LEU A 1 76 ? 4.817 6.133 8.746 1.00 88.44 76 LEU A N 1
ATOM 620 C CA . LEU A 1 76 ? 5.482 5.171 9.639 1.00 88.44 76 LEU A CA 1
ATOM 621 C C . LEU A 1 76 ? 4.552 4.043 10.109 1.00 88.44 76 LEU A C 1
ATOM 623 O O . LEU A 1 76 ? 5.013 3.045 10.652 1.00 88.44 76 LEU A O 1
ATOM 627 N N . GLN A 1 7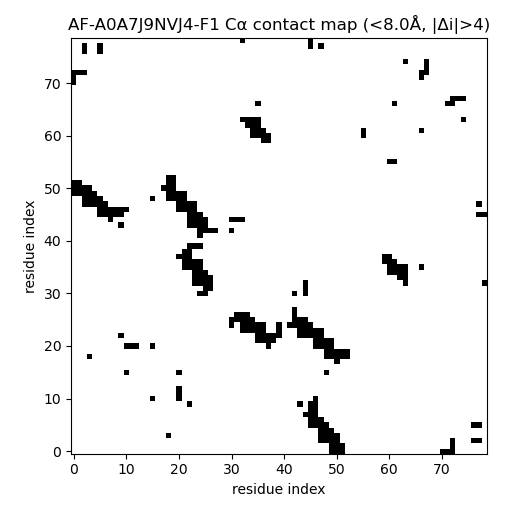7 ? 3.238 4.197 9.934 1.00 84.25 77 GLN A N 1
ATOM 628 C CA . GLN A 1 77 ? 2.264 3.132 10.176 1.00 84.25 77 GLN A CA 1
ATOM 629 C C . GLN A 1 77 ? 2.016 2.274 8.929 1.00 84.25 77 GLN A C 1
ATOM 631 O O . GLN A 1 77 ? 1.369 1.231 9.029 1.00 84.25 77 GLN A O 1
ATOM 636 N N . VAL A 1 78 ? 2.492 2.725 7.764 1.00 82.62 78 VAL A N 1
ATOM 637 C CA . VAL A 1 78 ? 2.364 2.044 6.471 1.00 82.62 78 VAL A CA 1
ATOM 638 C C . VAL A 1 78 ? 3.582 1.161 6.186 1.00 82.62 78 VAL A C 1
ATOM 640 O O . VAL A 1 78 ? 3.389 0.024 5.748 1.00 82.62 78 VAL A O 1
ATOM 643 N N . VAL A 1 79 ? 4.797 1.685 6.412 1.00 78.25 79 VAL A N 1
ATOM 644 C CA . VAL A 1 79 ? 6.087 1.062 6.039 1.00 78.25 79 VAL A CA 1
ATOM 645 C C . VAL A 1 79 ? 6.830 0.410 7.200 1.00 78.25 79 VAL A C 1
ATOM 647 O O . VAL A 1 79 ? 6.756 0.934 8.330 1.00 78.25 79 VAL A O 1
#

Organism: Methanococcus maripaludis (NCBI:txid39152)

InterPro domains:
  IPR040809 Large polyvalent protein associated domain 28 [PF18843] (7-66)

Solvent-accessible surface area (backbone atoms only — not comparable to full-atom values): 4676 Å² total; per-residue (Å²): 105,51,80,74,50,60,35,76,54,86,71,53,75,91,74,53,91,73,64,38,74,31,24,29,25,20,40,92,87,81,48,52,82,42,30,43,23,67,76,60,92,65,52,68,50,29,22,38,26,22,68,54,80,84,82,47,78,95,50,72,48,42,44,49,67,56,47,24,68,75,42,68,43,65,61,78,74,65,105

Mean predicted aligned error: 2.7 Å

pLDDT: mean 94.13, std 3.93, range [78.25, 97.88]